Protein AF-A0A821I709-F1 (afdb_monomer)

Sequence (137 aa):
MVKLEQYADNNHQPVNKNKTEFIVYHKSIQVPKIRIVYQGQCIQQQKAFKYLGFHLDSKLSFRGMIDAQFIKLRKSYTILKYIHCAFPTYFTLKMRFFRTYTWPHLLLVFNHQSKSGTLLLQTLPQINLLYVPSVYH

Foldseek 3Di:
DPQVQVVCVVVVNDDDQVQFAFEAADPDPDDDDDFHDDPNDTHHYDQWDADPNAIQGSPSDSVVVLVVLVVQLVVLVVVLVVCCVVPVPCVVVSVVSCVPRRVVSVVVNVVVVVVVVPPPPDDDDDDDGDGDGDDDD

Secondary structure (DSSP, 8-state):
---HHHHHHHTT----TTT-EE----SSSSPP----EETTEEPEEPSEEEETTEEEETT--THHHHHHHHHHHHHHHHHHHHHHHH-SS-HHHHHHHIIIIIHHHHHHHHHHHHHHTTSSSS---S-----------

pLDDT: mean 72.81, std 19.42, range [28.28, 93.44]

Organism: NCBI:txid392032

Solvent-accessible surface area (backbone atoms only — not comparable to full-atom values): 8748 Å² total; per-residue (Å²): 132,85,59,59,52,60,54,26,63,77,65,73,44,87,76,57,67,93,68,44,69,44,69,68,77,54,91,62,94,69,79,83,87,74,86,48,61,49,96,90,40,72,47,50,75,45,67,60,50,79,54,98,91,39,66,47,37,34,66,76,45,60,58,69,56,49,53,55,38,51,55,49,42,51,54,39,48,53,52,50,51,50,48,43,70,77,40,73,84,49,57,69,58,54,52,50,49,40,59,71,60,34,43,63,50,49,52,57,52,52,60,51,56,65,52,62,74,72,64,82,80,81,84,86,82,77,91,79,85,84,85,74,86,74,86,77,134

Radius of gyration: 21.67 Å; Cα contacts (8 Å, |Δi|>4): 100; chains: 1; bounding box: 57×37×54 Å

Mean predicted aligned error: 13.7 Å

Structure (mmCIF, N/CA/C/O backbone):
data_AF-A0A821I709-F1
#
_entry.id   AF-A0A821I709-F1
#
loop_
_atom_site.group_PDB
_atom_site.id
_atom_site.type_symbol
_atom_site.label_atom_id
_atom_site.label_alt_id
_atom_site.label_comp_id
_atom_site.label_asym_id
_atom_site.label_entity_id
_atom_site.label_seq_id
_atom_site.pdbx_PDB_ins_code
_atom_site.Cartn_x
_atom_site.Cartn_y
_atom_site.Cartn_z
_atom_site.occupancy
_atom_site.B_iso_or_equiv
_atom_site.auth_seq_id
_atom_site.auth_comp_id
_atom_site.auth_asym_id
_atom_site.auth_atom_id
_atom_site.pdbx_PDB_model_num
ATOM 1 N N . MET A 1 1 ? -20.113 3.316 26.893 1.00 45.75 1 MET A N 1
ATOM 2 C CA . MET A 1 1 ? -20.121 2.134 26.000 1.00 45.75 1 MET A CA 1
ATOM 3 C C . MET A 1 1 ? -20.816 2.534 24.710 1.00 45.75 1 MET A C 1
ATOM 5 O O . MET A 1 1 ? -21.977 2.910 24.775 1.00 45.75 1 MET A O 1
ATOM 9 N N . VAL A 1 2 ? -20.119 2.523 23.573 1.00 52.66 2 VAL A N 1
ATOM 10 C CA . VAL A 1 2 ? -20.743 2.771 22.261 1.00 52.66 2 VAL A CA 1
ATOM 11 C C . VAL A 1 2 ? -21.396 1.462 21.823 1.00 52.66 2 VAL A C 1
ATOM 13 O O . VAL A 1 2 ? -20.699 0.464 21.645 1.00 52.66 2 VAL A O 1
ATOM 16 N N . LYS A 1 3 ? -22.727 1.425 21.738 1.00 68.81 3 LYS A N 1
ATOM 17 C CA . LYS A 1 3 ? -23.479 0.204 21.424 1.00 68.81 3 LYS A CA 1
ATOM 18 C C . LYS A 1 3 ? -23.638 0.069 19.909 1.00 68.81 3 LYS A C 1
ATOM 20 O O . LYS A 1 3 ? -24.665 0.437 19.353 1.00 68.81 3 LYS A O 1
ATOM 25 N N . LEU A 1 4 ? -22.600 -0.460 19.256 1.00 73.69 4 LEU A N 1
ATOM 26 C CA . LEU A 1 4 ? -22.622 -0.834 17.833 1.00 73.69 4 LEU A CA 1
ATOM 27 C C . LEU A 1 4 ? -23.848 -1.697 17.486 1.00 73.69 4 LEU A C 1
ATOM 29 O O . LEU A 1 4 ? -24.408 -1.560 16.409 1.00 73.69 4 LEU A O 1
ATOM 33 N N . GLU A 1 5 ? -24.276 -2.539 18.425 1.00 76.38 5 GLU A N 1
ATOM 34 C CA . GLU A 1 5 ? -25.466 -3.386 18.319 1.00 76.38 5 GLU A CA 1
ATOM 35 C C . GLU A 1 5 ? -26.745 -2.585 18.064 1.00 76.38 5 GLU A C 1
ATOM 37 O O . GLU A 1 5 ? -27.403 -2.790 17.053 1.00 76.38 5 GLU A O 1
ATOM 42 N N . GLN A 1 6 ? -27.015 -1.570 18.887 1.00 77.44 6 GLN A N 1
ATOM 43 C CA . GLN A 1 6 ? -28.186 -0.708 18.707 1.00 77.44 6 GLN A CA 1
ATOM 44 C C . GLN A 1 6 ? -28.148 0.042 17.374 1.00 77.44 6 GLN A C 1
ATOM 46 O O . GLN A 1 6 ? -29.175 0.211 16.729 1.00 77.44 6 GLN A O 1
ATOM 51 N N . TYR A 1 7 ? -26.966 0.493 16.947 1.00 80.12 7 TYR A N 1
ATOM 52 C CA . TYR A 1 7 ? -26.817 1.145 15.648 1.00 80.12 7 TYR A CA 1
ATOM 53 C C . TYR A 1 7 ? -27.101 0.178 14.491 1.00 80.12 7 TYR A C 1
ATOM 55 O O . TYR A 1 7 ? -27.823 0.538 13.565 1.00 80.12 7 TYR A O 1
ATOM 63 N N . ALA A 1 8 ? -26.550 -1.035 14.540 1.00 81.62 8 ALA A N 1
ATOM 64 C CA . ALA A 1 8 ? -26.744 -2.057 13.518 1.00 81.62 8 ALA A CA 1
ATOM 65 C C . ALA A 1 8 ? -28.221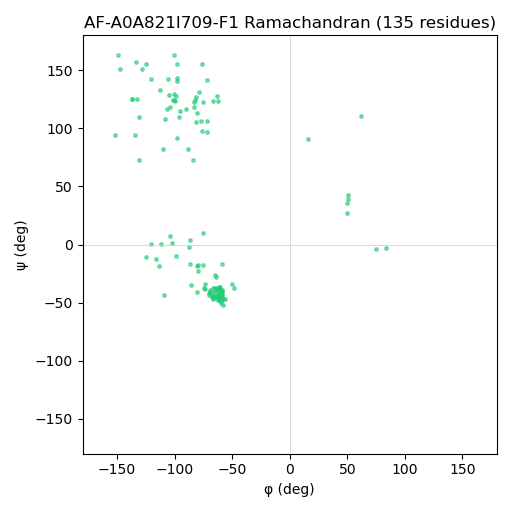 -2.454 13.385 1.00 81.62 8 ALA A C 1
ATOM 67 O O . ALA A 1 8 ? -28.742 -2.505 12.271 1.00 81.62 8 ALA A O 1
ATOM 68 N N . ASP A 1 9 ? -28.901 -2.660 14.515 1.00 81.44 9 ASP A N 1
ATOM 69 C CA . ASP A 1 9 ? -30.308 -3.057 14.548 1.00 81.44 9 ASP A CA 1
ATOM 70 C C . ASP A 1 9 ? -31.218 -1.936 14.028 1.00 81.44 9 ASP A C 1
ATOM 72 O O . ASP A 1 9 ? -32.063 -2.175 13.166 1.00 81.44 9 ASP A O 1
ATOM 76 N N . ASN A 1 10 ? -30.982 -0.692 14.466 1.00 84.62 10 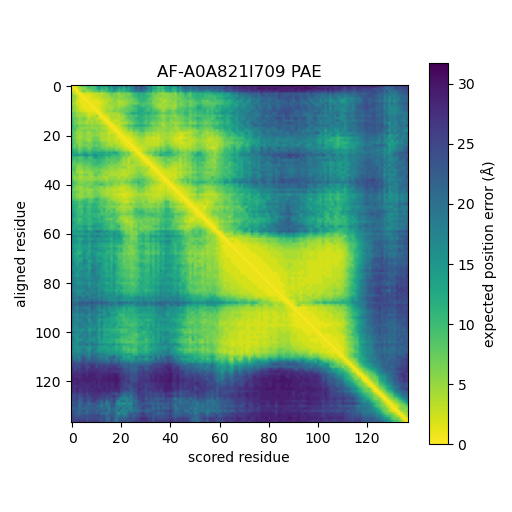ASN A N 1
ATOM 77 C CA . ASN A 1 10 ? -31.760 0.474 14.037 1.00 84.62 10 ASN A CA 1
ATOM 78 C C . ASN A 1 10 ? -31.599 0.798 12.545 1.00 84.62 10 ASN A C 1
ATOM 80 O O . ASN A 1 10 ? -32.479 1.421 11.959 1.00 84.62 10 ASN A O 1
ATOM 84 N N . ASN A 1 11 ? -30.473 0.414 11.936 1.00 83.88 11 ASN A N 1
ATOM 85 C CA . ASN A 1 11 ? -30.194 0.661 10.520 1.00 83.88 11 ASN A CA 1
ATOM 86 C C . ASN A 1 11 ? -30.352 -0.594 9.647 1.00 83.88 11 ASN A C 1
ATOM 88 O O . ASN A 1 11 ? -29.992 -0.553 8.473 1.00 83.88 11 ASN A O 1
ATOM 92 N N . HIS A 1 12 ? -30.862 -1.704 10.196 1.00 81.50 12 HIS A N 1
ATOM 93 C CA . HIS A 1 12 ? -30.988 -2.989 9.498 1.00 81.50 12 HIS A CA 1
ATOM 94 C C . HIS A 1 12 ? -29.680 -3.454 8.824 1.00 81.50 12 HIS A C 1
ATOM 96 O O . HIS A 1 12 ? -29.684 -4.001 7.721 1.00 81.50 12 HIS A O 1
ATOM 102 N N . GLN A 1 13 ? -28.545 -3.234 9.491 1.00 79.81 13 GLN A N 1
ATOM 103 C CA . GLN A 1 13 ? -27.207 -3.590 9.014 1.00 79.81 13 GLN A CA 1
ATOM 104 C C . GLN A 1 13 ? -26.636 -4.744 9.846 1.00 79.81 13 GLN A C 1
ATOM 106 O O . GLN A 1 13 ? -25.863 -4.506 10.777 1.00 79.81 13 GLN A O 1
ATOM 111 N N . PRO A 1 14 ? -26.988 -6.006 9.541 1.00 76.31 14 PRO A N 1
ATOM 112 C CA . PRO A 1 14 ? -26.467 -7.147 10.281 1.00 76.31 14 PRO A CA 1
ATOM 113 C C . PRO A 1 14 ? -24.941 -7.232 10.137 1.00 76.31 14 PRO A C 1
ATOM 115 O O . PRO A 1 14 ? -24.397 -7.313 9.034 1.00 76.31 14 PRO A O 1
ATOM 118 N N . VAL A 1 15 ? -24.234 -7.228 11.268 1.00 77.81 15 VAL A N 1
ATOM 119 C CA . VAL A 1 15 ? -22.768 -7.245 11.301 1.00 77.81 15 VAL A CA 1
ATOM 120 C C . VAL A 1 15 ? -22.275 -8.690 11.337 1.00 77.81 15 VAL A C 1
ATOM 122 O O . VAL A 1 15 ? -22.508 -9.424 12.298 1.00 77.81 15 VAL A O 1
ATOM 125 N N . ASN A 1 16 ? -21.543 -9.119 10.304 1.00 79.25 16 ASN A N 1
ATOM 126 C CA . ASN A 1 16 ? -20.898 -10.431 10.323 1.00 79.25 16 ASN A CA 1
ATOM 127 C C . ASN A 1 16 ? -19.649 -10.394 11.210 1.00 79.25 16 ASN A C 1
ATOM 129 O O . ASN A 1 16 ? -18.562 -10.015 10.774 1.00 79.25 16 ASN A O 1
ATOM 133 N N . LYS A 1 17 ? -19.809 -10.839 12.450 1.00 73.19 17 LYS A N 1
ATOM 134 C CA . LYS A 1 17 ? -18.776 -10.882 13.492 1.00 73.19 17 LYS A CA 1
ATOM 135 C C . LYS A 1 17 ? -17.426 -11.484 13.077 1.00 73.19 17 LYS A C 1
ATOM 137 O O . LYS A 1 17 ? -16.397 -10.956 13.473 1.00 73.19 17 LYS A O 1
ATOM 142 N N . ASN A 1 18 ? -17.408 -12.528 12.245 1.00 75.25 18 ASN A N 1
ATOM 143 C CA . ASN A 1 18 ? -16.163 -13.196 11.839 1.00 75.25 18 ASN A CA 1
ATOM 144 C C . ASN A 1 18 ? -15.413 -12.441 10.734 1.00 75.25 18 ASN A C 1
ATOM 146 O O . ASN A 1 18 ? -14.244 -12.710 10.485 1.00 75.25 18 ASN A O 1
ATOM 150 N N . LYS A 1 19 ? -16.103 -11.531 10.041 1.00 78.75 19 LYS A N 1
ATOM 151 C CA . LYS A 1 19 ? -15.555 -10.726 8.941 1.00 78.75 19 LYS A CA 1
ATOM 152 C C . LYS A 1 19 ? -15.438 -9.246 9.297 1.00 78.75 19 LYS A C 1
ATOM 154 O O . LYS A 1 19 ? -15.050 -8.447 8.449 1.00 78.75 19 LYS A O 1
ATOM 159 N N . THR A 1 20 ? -15.824 -8.876 10.516 1.00 79.50 20 THR A N 1
ATOM 160 C CA . THR A 1 20 ? -15.823 -7.488 10.963 1.00 79.50 20 THR A CA 1
ATOM 161 C C . THR A 1 20 ? -14.590 -7.245 11.805 1.00 79.50 20 THR A C 1
ATOM 163 O O . THR A 1 20 ? -14.357 -7.901 12.815 1.00 79.50 20 THR A O 1
ATOM 166 N N . GLU A 1 21 ? -13.822 -6.257 11.387 1.00 83.00 21 GLU A N 1
ATOM 167 C CA . GLU A 1 21 ? -12.667 -5.742 12.098 1.00 83.00 21 GLU A CA 1
ATOM 168 C C . GLU A 1 21 ? -12.881 -4.245 12.277 1.00 83.00 21 GLU A C 1
ATOM 170 O O . GLU A 1 21 ? -13.606 -3.615 11.502 1.00 83.00 21 GLU A O 1
ATOM 175 N N . PHE A 1 22 ? -12.256 -3.656 13.290 1.00 82.50 22 PHE A N 1
ATOM 176 C CA . PHE A 1 22 ? -12.280 -2.208 13.442 1.00 82.50 22 PHE A CA 1
ATOM 177 C C . PHE A 1 22 ? -10.876 -1.651 13.620 1.00 82.50 22 PHE A C 1
ATOM 179 O O . PHE A 1 22 ? -9.979 -2.294 14.167 1.00 82.50 22 PHE A O 1
ATOM 186 N N . ILE A 1 23 ? -10.710 -0.412 13.174 1.00 82.50 23 ILE A N 1
ATOM 187 C CA . ILE A 1 23 ? -9.497 0.369 13.358 1.00 82.50 23 ILE A CA 1
ATOM 188 C C . ILE A 1 23 ? -9.852 1.629 14.135 1.00 82.50 23 ILE A C 1
ATOM 190 O O . ILE A 1 23 ? -10.921 2.215 13.955 1.00 82.50 23 ILE A O 1
ATOM 194 N N . VAL A 1 24 ? -8.956 2.043 15.022 1.00 81.19 24 VAL A N 1
ATOM 195 C CA . VAL A 1 24 ? -9.114 3.289 15.771 1.00 81.19 24 VAL A CA 1
ATOM 196 C C . VAL A 1 24 ? -8.142 4.291 15.196 1.00 81.19 24 VAL A C 1
ATOM 198 O O . VAL A 1 24 ? -6.932 4.082 15.279 1.00 81.19 24 VAL A O 1
ATOM 201 N N . TYR A 1 25 ? -8.676 5.371 14.635 1.00 78.38 25 TYR A N 1
ATOM 202 C CA . TYR A 1 25 ? -7.847 6.467 14.168 1.00 78.38 25 TYR A CA 1
ATOM 203 C C . TYR A 1 25 ? -7.469 7.380 15.323 1.00 78.38 25 TYR A C 1
ATOM 205 O O . TYR A 1 25 ? -8.333 7.859 16.060 1.00 78.38 25 TYR A O 1
ATOM 213 N N . HIS A 1 26 ? -6.175 7.631 15.493 1.00 77.56 26 HIS A N 1
ATOM 214 C CA . HIS A 1 26 ? -5.676 8.472 16.574 1.00 77.56 26 HIS A CA 1
ATOM 215 C C . HIS A 1 26 ? -4.396 9.217 16.171 1.00 77.56 26 HIS A C 1
ATOM 217 O O . HIS A 1 26 ? -3.720 8.889 15.198 1.00 77.56 26 HIS A O 1
ATOM 223 N N . LYS A 1 27 ? -4.062 10.264 16.931 1.00 70.62 27 LYS A N 1
ATOM 224 C CA . LYS A 1 27 ? -2.803 11.012 16.764 1.00 70.62 27 LYS A CA 1
ATOM 225 C C . LYS A 1 27 ? -1.719 10.579 17.759 1.00 70.62 27 LYS A C 1
ATOM 227 O O . LYS A 1 27 ? -0.570 10.992 17.634 1.00 70.62 27 LYS A O 1
ATOM 232 N N . SER A 1 28 ? -2.079 9.761 18.746 1.00 72.31 28 SER A N 1
ATOM 233 C CA . SER A 1 28 ? -1.200 9.3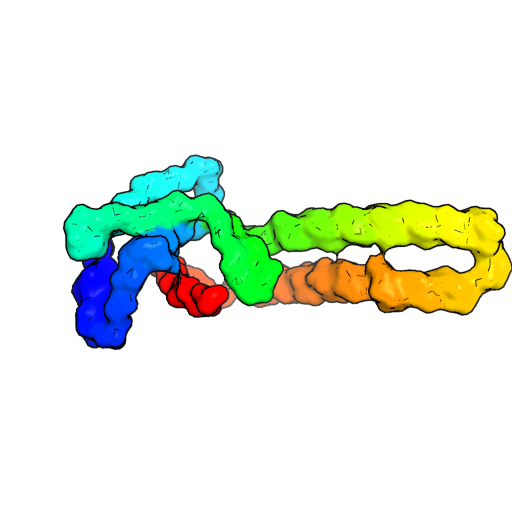65 19.846 1.00 72.31 28 SER A CA 1
ATOM 234 C C . SER A 1 28 ? -0.165 8.323 19.415 1.00 72.31 28 SER A C 1
ATOM 236 O O . SER A 1 28 ? -0.374 7.545 18.488 1.00 72.31 28 SER A O 1
ATOM 238 N N . ILE A 1 29 ? 0.967 8.264 20.121 1.00 70.19 29 ILE A N 1
ATOM 239 C CA . ILE A 1 29 ? 2.002 7.244 19.876 1.00 70.19 29 ILE A CA 1
ATOM 240 C C . ILE A 1 29 ? 1.481 5.847 20.246 1.00 70.19 29 ILE A C 1
ATOM 242 O O . ILE A 1 29 ? 1.740 4.876 19.538 1.00 70.19 29 ILE A O 1
ATOM 246 N N . GLN A 1 30 ? 0.695 5.749 21.321 1.00 76.31 30 GLN A N 1
ATOM 247 C CA . GLN A 1 30 ? 0.083 4.503 21.777 1.00 76.31 30 GLN A CA 1
ATOM 248 C C . GLN A 1 30 ? -1.378 4.423 21.338 1.00 76.31 30 GLN A C 1
ATOM 250 O O . GLN A 1 30 ? -2.144 5.367 21.525 1.00 76.31 30 GLN A O 1
ATOM 255 N N . VAL A 1 31 ? -1.751 3.299 20.723 1.00 75.88 31 VAL A N 1
ATOM 256 C CA . VAL A 1 31 ? -3.126 3.030 20.286 1.00 75.88 31 VAL A CA 1
ATOM 257 C C . VAL A 1 31 ? -3.985 2.681 21.500 1.00 75.88 31 VAL A C 1
ATOM 259 O O . VAL A 1 31 ? -3.642 1.724 22.200 1.00 75.88 31 VAL A O 1
ATOM 262 N N . PRO A 1 32 ? -5.089 3.407 21.769 1.00 78.38 32 PRO A N 1
ATOM 263 C CA . PRO A 1 32 ? -6.012 3.017 22.820 1.00 78.38 32 PRO A CA 1
ATOM 264 C C . PRO A 1 32 ? -6.610 1.657 22.458 1.00 78.38 32 PRO A C 1
ATOM 266 O O . PRO A 1 32 ? -7.110 1.454 21.347 1.00 78.38 32 PRO A O 1
ATOM 269 N N . LYS A 1 33 ? -6.533 0.715 23.398 1.00 79.56 33 LYS A N 1
ATOM 270 C CA . LYS A 1 33 ? -7.197 -0.580 23.270 1.00 79.56 33 LYS A CA 1
ATOM 271 C C . LYS A 1 33 ? -8.674 -0.369 23.564 1.00 79.56 33 LYS A C 1
ATOM 273 O O . LYS A 1 33 ? -9.048 -0.141 24.712 1.00 79.56 33 LYS A O 1
ATOM 278 N N . ILE A 1 34 ? -9.496 -0.406 22.524 1.00 82.50 34 ILE A N 1
ATOM 279 C CA . ILE A 1 34 ? -10.948 -0.305 22.659 1.00 82.50 34 ILE A CA 1
ATOM 280 C C . ILE A 1 34 ? -11.511 -1.720 22.615 1.00 82.50 34 ILE A C 1
ATOM 282 O O . ILE A 1 34 ? -11.046 -2.562 21.854 1.00 82.50 34 ILE A O 1
ATOM 286 N N . ARG A 1 35 ? -12.513 -1.998 23.448 1.00 80.81 35 ARG A N 1
ATOM 287 C CA . ARG A 1 35 ? -13.243 -3.263 23.410 1.00 80.81 35 ARG A CA 1
ATOM 288 C C . ARG A 1 35 ? -14.638 -3.000 22.863 1.00 80.81 35 ARG A C 1
ATOM 290 O O . ARG A 1 35 ? -15.459 -2.393 23.547 1.00 80.81 35 ARG A O 1
ATOM 297 N N . ILE A 1 36 ? -14.882 -3.433 21.631 1.00 80.25 36 ILE A N 1
ATOM 298 C CA . ILE A 1 36 ? -16.207 -3.386 21.008 1.00 80.25 36 ILE A CA 1
ATOM 299 C C . ILE A 1 36 ? -16.796 -4.787 21.092 1.00 80.25 36 ILE A C 1
ATOM 301 O O . ILE A 1 36 ? -16.169 -5.749 20.651 1.00 80.25 36 ILE A O 1
ATOM 305 N N . VAL A 1 37 ? -17.979 -4.896 21.691 1.00 78.31 37 VAL A N 1
ATOM 306 C CA . VAL A 1 37 ? -18.702 -6.160 21.842 1.00 78.31 37 VAL A CA 1
ATOM 307 C C . VAL A 1 37 ? -19.967 -6.096 20.995 1.00 78.31 37 VAL A C 1
ATOM 309 O O . VAL A 1 37 ? -20.688 -5.102 21.051 1.00 78.31 37 VAL A O 1
ATOM 312 N N . TYR A 1 38 ? -20.216 -7.147 20.221 1.00 76.44 38 TYR A N 1
ATOM 313 C CA . TYR A 1 38 ? -21.428 -7.343 19.431 1.00 76.44 38 TYR A CA 1
ATOM 314 C C . TYR A 1 38 ? -21.916 -8.774 19.672 1.00 76.44 38 TYR A C 1
ATOM 316 O O . TYR A 1 38 ? -21.122 -9.709 19.538 1.00 76.44 38 TYR A O 1
ATOM 324 N N . GLN A 1 39 ? -23.172 -8.952 20.100 1.00 76.56 39 GLN A N 1
ATOM 325 C CA . GLN A 1 39 ? -23.737 -10.266 20.450 1.00 76.56 39 GLN A CA 1
ATOM 326 C C . GLN A 1 39 ? -22.851 -11.079 21.422 1.00 76.56 39 GLN A C 1
ATOM 328 O O . GLN A 1 39 ? -22.597 -12.268 21.231 1.00 76.56 39 GLN A O 1
ATOM 333 N N . GLY A 1 40 ? -22.294 -10.418 22.442 1.00 74.69 40 GLY A N 1
ATOM 334 C CA . GLY A 1 40 ? -21.421 -11.047 23.444 1.00 74.69 40 GLY A CA 1
ATOM 335 C C . GLY A 1 40 ? -19.997 -11.389 22.976 1.00 74.69 40 GLY A C 1
ATOM 336 O O . GLY A 1 40 ? -19.178 -11.804 23.795 1.00 74.69 40 GLY A O 1
ATOM 337 N N . GLN A 1 41 ? -19.652 -11.174 21.702 1.00 74.50 41 GLN A N 1
ATOM 338 C CA . GLN A 1 41 ? -18.314 -11.435 21.161 1.00 74.50 41 GLN A CA 1
ATOM 339 C C . GLN A 1 41 ? -17.534 -10.140 20.914 1.00 74.50 41 GLN A C 1
ATOM 341 O O . GLN A 1 41 ? -18.092 -9.119 20.517 1.00 74.50 41 GLN A O 1
ATOM 346 N N . CYS A 1 42 ? -16.224 -10.172 21.175 1.00 79.56 42 CYS A N 1
ATOM 347 C CA . CYS A 1 42 ? -15.351 -9.021 20.968 1.00 79.56 42 CYS A CA 1
ATOM 348 C C . CYS A 1 42 ? -14.928 -8.940 19.501 1.00 79.56 42 CYS A C 1
ATOM 350 O O . CYS A 1 42 ? -14.333 -9.882 18.984 1.00 79.56 42 CYS A O 1
ATOM 352 N N . ILE A 1 43 ? -15.179 -7.801 18.863 1.00 84.06 43 ILE A N 1
ATOM 353 C CA . ILE A 1 43 ? -14.651 -7.510 17.529 1.00 84.06 43 ILE A CA 1
ATOM 354 C C . ILE A 1 43 ? -13.145 -7.256 17.659 1.00 84.06 43 ILE A C 1
ATOM 356 O O . ILE A 1 43 ? -12.693 -6.665 18.645 1.00 84.06 43 ILE A O 1
ATOM 360 N N . GLN A 1 44 ? -12.354 -7.722 16.692 1.00 82.56 44 GLN A N 1
ATOM 361 C CA . GLN A 1 44 ? -10.903 -7.565 16.717 1.00 82.56 44 GLN A CA 1
ATOM 362 C C . GLN A 1 44 ? -10.485 -6.152 16.285 1.00 82.56 44 GLN A C 1
ATOM 364 O O . GLN A 1 44 ? -10.920 -5.644 15.250 1.00 82.56 44 GLN A O 1
ATOM 369 N N . GLN A 1 45 ? -9.609 -5.530 17.081 1.00 85.38 45 GLN A N 1
ATOM 370 C CA . GLN A 1 45 ? -8.959 -4.269 16.731 1.00 85.38 45 GLN A CA 1
ATOM 371 C C . GLN A 1 45 ? -7.738 -4.549 15.851 1.00 85.38 45 GLN A C 1
ATOM 373 O O . GLN A 1 45 ? -6.783 -5.180 16.309 1.00 85.38 45 GLN A O 1
ATOM 378 N N . GLN A 1 46 ? -7.739 -4.044 14.620 1.00 83.62 46 GLN A N 1
ATOM 379 C CA . GLN A 1 46 ? -6.596 -4.131 13.712 1.00 83.62 46 GLN A CA 1
ATOM 380 C C . GLN A 1 46 ? -5.773 -2.843 13.727 1.00 83.62 46 GLN A C 1
ATOM 382 O O . GLN A 1 46 ? -6.263 -1.761 14.058 1.00 83.62 46 GLN A O 1
ATOM 387 N N . LYS A 1 47 ? -4.491 -2.963 13.371 1.00 76.56 47 LYS A N 1
ATOM 388 C CA . LYS A 1 47 ? -3.588 -1.807 13.235 1.00 76.56 47 LYS A CA 1
ATOM 389 C C . LYS A 1 47 ? -3.668 -1.167 11.855 1.00 76.56 47 LYS A C 1
ATOM 391 O O . LYS A 1 47 ? -3.566 0.045 11.759 1.00 76.56 47 LYS A O 1
ATOM 396 N N . ALA A 1 48 ? -3.871 -1.975 10.820 1.00 75.88 48 ALA A N 1
ATOM 397 C CA . ALA A 1 48 ? -4.020 -1.530 9.445 1.00 75.88 48 ALA A CA 1
ATOM 398 C C . ALA A 1 48 ? -4.973 -2.471 8.704 1.00 75.88 48 ALA A C 1
ATOM 400 O O . ALA A 1 48 ? -5.026 -3.659 9.020 1.00 75.88 48 ALA A O 1
ATOM 401 N N . PHE A 1 49 ? -5.682 -1.960 7.701 1.00 78.06 49 PHE A N 1
ATOM 402 C CA . PHE A 1 49 ? -6.514 -2.773 6.813 1.00 78.06 49 PHE A CA 1
ATOM 403 C C . PHE A 1 49 ? -6.277 -2.404 5.352 1.00 78.06 49 PHE A C 1
ATOM 405 O O . PHE A 1 49 ? -5.803 -1.311 5.025 1.00 78.06 49 PHE A O 1
ATOM 412 N N . LYS A 1 50 ? -6.583 -3.350 4.462 1.00 73.88 50 LYS A N 1
ATOM 413 C CA . LYS A 1 50 ? -6.508 -3.147 3.018 1.00 73.88 50 LYS A CA 1
ATOM 414 C C . LYS A 1 50 ? -7.905 -2.861 2.482 1.00 73.88 50 LYS A C 1
ATOM 416 O O . LYS A 1 50 ? -8.797 -3.686 2.635 1.00 73.88 50 LYS A O 1
ATOM 421 N N . TYR A 1 51 ? -8.081 -1.730 1.812 1.00 71.44 51 TYR A N 1
ATOM 422 C CA . TYR A 1 51 ? -9.351 -1.350 1.205 1.00 71.44 51 TYR A CA 1
ATOM 423 C C . TYR A 1 51 ? -9.145 -0.781 -0.189 1.00 71.44 51 TYR A C 1
ATOM 425 O O . TYR A 1 51 ? -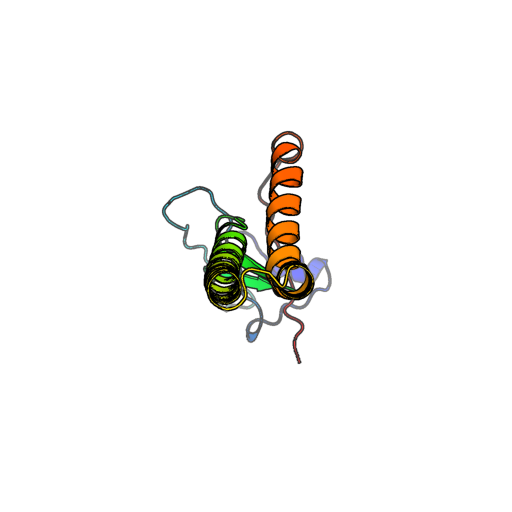8.355 0.140 -0.372 1.00 71.44 51 TYR A O 1
ATOM 433 N N . LEU A 1 52 ? -9.827 -1.363 -1.180 1.00 74.31 52 LEU A N 1
ATOM 434 C CA . LEU A 1 52 ? -9.734 -0.972 -2.595 1.00 74.31 52 LEU A CA 1
ATOM 435 C C . LEU A 1 52 ? -8.283 -0.866 -3.108 1.00 74.31 52 LEU A C 1
ATOM 437 O O . LEU A 1 52 ? -7.943 0.008 -3.897 1.00 74.31 52 LEU A O 1
ATOM 441 N N . GLY A 1 53 ? -7.401 -1.748 -2.624 1.00 68.31 53 GLY A N 1
ATOM 442 C CA . GLY A 1 53 ? -5.975 -1.746 -2.976 1.00 68.31 53 GLY A CA 1
ATOM 443 C C . GLY A 1 53 ? -5.098 -0.785 -2.164 1.00 68.31 53 GLY A C 1
ATOM 444 O O . GLY A 1 53 ? -3.878 -0.812 -2.325 1.00 68.31 53 GLY A O 1
ATOM 445 N N . PHE A 1 54 ? -5.676 0.003 -1.257 1.00 67.44 54 PHE A N 1
ATOM 446 C CA . PHE A 1 54 ? -4.966 0.920 -0.369 1.00 67.44 54 PHE A CA 1
ATOM 447 C C . PHE A 1 54 ? -4.751 0.310 1.012 1.00 67.44 54 PHE A C 1
ATOM 449 O O . PHE A 1 54 ? -5.622 -0.377 1.535 1.00 67.44 54 PHE A O 1
ATOM 456 N N . HIS A 1 55 ? -3.596 0.588 1.615 1.00 72.69 55 HIS A N 1
ATOM 457 C CA . HIS A 1 55 ? -3.327 0.256 3.011 1.00 72.69 55 HIS A CA 1
ATOM 458 C C . HIS A 1 55 ? -3.632 1.475 3.877 1.00 72.69 55 HIS A C 1
ATOM 460 O O . HIS A 1 55 ? -2.970 2.506 3.749 1.00 72.69 55 HIS A O 1
ATOM 466 N N . LEU A 1 56 ? -4.642 1.347 4.733 1.00 72.75 56 LEU A N 1
ATOM 467 C CA . LEU A 1 56 ? -5.049 2.373 5.681 1.00 72.75 56 LEU A CA 1
ATOM 468 C C . LEU A 1 56 ? -4.554 1.969 7.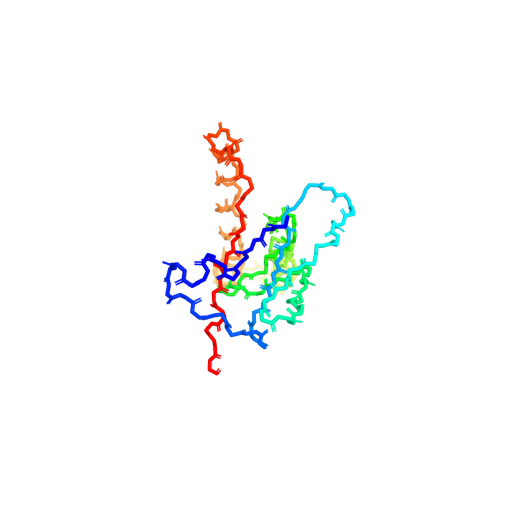068 1.00 72.75 56 LEU A C 1
ATOM 470 O O . LEU A 1 56 ? -4.907 0.907 7.577 1.00 72.75 56 LEU A O 1
ATOM 474 N N . ASP A 1 57 ? -3.698 2.809 7.641 1.00 74.56 57 ASP A N 1
ATOM 475 C CA . ASP A 1 57 ? -3.117 2.634 8.975 1.00 74.56 57 ASP A CA 1
ATOM 476 C C . ASP A 1 57 ? -3.850 3.518 9.998 1.00 74.56 57 ASP A C 1
ATOM 478 O O . ASP A 1 57 ? -4.526 4.483 9.628 1.00 74.56 57 ASP A O 1
ATOM 482 N N . SER A 1 58 ? -3.682 3.238 11.291 1.00 70.69 58 SER A N 1
ATOM 483 C CA . SER A 1 58 ? -4.357 3.937 12.396 1.00 70.69 58 SER A CA 1
ATOM 484 C C . SER A 1 58 ? -4.084 5.445 12.448 1.00 70.69 58 SER A C 1
ATOM 486 O O . SER A 1 58 ? -4.826 6.203 13.065 1.00 70.69 58 SER A O 1
ATOM 488 N N . LYS A 1 59 ? -3.049 5.923 11.756 1.00 70.88 59 LYS A N 1
ATOM 489 C CA . LYS A 1 59 ? -2.739 7.355 11.630 1.00 70.88 59 LYS A CA 1
ATOM 490 C C . LYS A 1 59 ? -3.464 8.047 10.472 1.00 70.88 59 LYS A C 1
ATOM 492 O O . LYS A 1 59 ? -3.172 9.209 10.201 1.00 70.88 59 LYS A O 1
ATOM 497 N N . LEU A 1 60 ? -4.346 7.335 9.756 1.00 68.19 60 LEU A N 1
ATOM 498 C CA . LEU A 1 60 ? -5.003 7.786 8.518 1.00 68.19 60 LEU A CA 1
ATOM 499 C C . LEU A 1 60 ? -3.991 8.345 7.498 1.00 68.19 60 LEU A C 1
ATOM 501 O O . LEU A 1 60 ? -4.287 9.239 6.707 1.00 68.19 60 LEU A O 1
ATOM 505 N N . SER A 1 61 ? -2.748 7.863 7.564 1.00 67.25 61 SER A N 1
ATOM 506 C CA . SER A 1 61 ? -1.647 8.414 6.791 1.00 67.25 61 SER A CA 1
ATOM 507 C C . SER A 1 61 ? -1.423 7.569 5.550 1.00 67.25 61 SER A C 1
ATOM 509 O O . SER A 1 61 ? -1.149 6.375 5.651 1.00 67.25 61 SER A O 1
ATOM 511 N N . PHE A 1 62 ? -1.399 8.208 4.387 1.00 69.38 62 PHE A N 1
ATOM 512 C CA . PHE A 1 62 ? -0.975 7.577 3.135 1.00 69.38 62 PHE A CA 1
ATOM 513 C C . PHE A 1 62 ? 0.546 7.403 3.037 1.00 69.38 62 PHE A C 1
ATOM 515 O O . PHE A 1 62 ? 1.067 7.057 1.979 1.00 69.38 62 PHE A O 1
ATOM 522 N N . ARG A 1 63 ? 1.279 7.629 4.133 1.00 74.31 63 ARG A N 1
ATOM 523 C CA . ARG A 1 63 ? 2.739 7.557 4.164 1.00 74.31 63 ARG A CA 1
ATOM 524 C C . ARG A 1 63 ? 3.250 6.197 3.698 1.00 74.31 63 ARG A C 1
ATOM 526 O O . ARG A 1 63 ? 4.077 6.161 2.802 1.00 74.31 63 ARG A O 1
ATOM 533 N N . GLY A 1 64 ? 2.672 5.100 4.192 1.00 73.25 64 GLY A N 1
ATOM 534 C CA . GLY A 1 64 ? 3.046 3.755 3.740 1.00 73.25 64 GLY A CA 1
ATOM 535 C C . GLY A 1 64 ? 2.810 3.532 2.241 1.00 73.25 64 GLY A C 1
ATOM 536 O O . GLY A 1 64 ? 3.622 2.900 1.569 1.00 73.25 64 GLY A O 1
ATOM 537 N N . MET A 1 65 ? 1.739 4.107 1.682 1.00 76.62 65 MET A N 1
ATOM 538 C CA . MET A 1 65 ? 1.487 4.065 0.240 1.00 76.62 65 MET A CA 1
ATOM 539 C C . MET A 1 65 ? 2.541 4.865 -0.532 1.00 76.62 65 MET A C 1
ATOM 541 O O . MET A 1 65 ? 3.073 4.369 -1.523 1.00 76.62 65 MET A O 1
ATOM 545 N N . ILE A 1 66 ? 2.849 6.082 -0.083 1.00 81.50 66 ILE A N 1
ATOM 546 C CA . ILE A 1 66 ? 3.855 6.958 -0.692 1.00 81.50 66 ILE A CA 1
ATOM 547 C C . ILE A 1 66 ? 5.237 6.293 -0.648 1.00 81.50 66 ILE A C 1
ATOM 549 O O . ILE A 1 66 ? 5.900 6.197 -1.679 1.00 81.50 66 ILE A O 1
ATOM 553 N N . ASP A 1 67 ? 5.630 5.753 0.505 1.00 84.31 67 ASP A N 1
ATOM 554 C CA . ASP A 1 67 ? 6.894 5.040 0.700 1.00 84.31 67 ASP A CA 1
ATOM 555 C C . ASP A 1 67 ? 6.995 3.831 -0.245 1.00 84.31 67 ASP A C 1
ATOM 557 O O . ASP A 1 67 ? 8.020 3.625 -0.901 1.00 84.31 67 ASP A O 1
ATOM 561 N N . ALA A 1 68 ? 5.906 3.074 -0.416 1.00 84.94 68 ALA A N 1
ATOM 562 C CA . ALA A 1 68 ? 5.856 1.970 -1.370 1.00 84.94 68 ALA A CA 1
ATOM 563 C C . ALA A 1 68 ? 6.044 2.432 -2.828 1.00 84.94 68 ALA A C 1
ATOM 565 O O . ALA A 1 68 ? 6.710 1.743 -3.606 1.00 84.94 68 ALA A O 1
ATOM 566 N N . GLN A 1 69 ? 5.500 3.594 -3.216 1.00 88.19 69 GLN A N 1
ATOM 567 C CA . GLN A 1 69 ? 5.750 4.163 -4.547 1.00 88.19 69 GLN A CA 1
ATOM 568 C C . GLN A 1 69 ? 7.198 4.638 -4.697 1.00 88.19 69 GLN A C 1
ATOM 570 O O . GLN A 1 69 ? 7.805 4.391 -5.737 1.00 88.19 69 GLN A O 1
ATOM 575 N N . PHE A 1 70 ? 7.795 5.236 -3.662 1.00 88.88 70 PHE A N 1
ATOM 576 C CA . PHE A 1 70 ? 9.207 5.632 -3.684 1.00 88.88 70 PHE A CA 1
ATOM 577 C C . PHE A 1 70 ? 10.151 4.441 -3.863 1.00 88.88 70 PHE A C 1
ATOM 579 O O . PHE A 1 70 ? 11.115 4.535 -4.622 1.00 88.88 70 PHE A O 1
ATOM 586 N N . ILE A 1 71 ? 9.860 3.295 -3.242 1.00 91.81 71 ILE A N 1
ATOM 587 C CA . ILE A 1 71 ? 10.633 2.062 -3.458 1.00 91.81 71 ILE A CA 1
ATOM 588 C C . ILE A 1 71 ? 10.571 1.633 -4.933 1.00 91.81 71 ILE A C 1
ATOM 590 O O . ILE A 1 71 ? 11.597 1.273 -5.515 1.00 91.81 71 ILE A O 1
ATOM 594 N N . LYS A 1 72 ? 9.387 1.694 -5.558 1.00 91.00 72 LYS A N 1
ATOM 595 C CA . LYS A 1 72 ? 9.212 1.364 -6.984 1.00 91.00 72 LYS A CA 1
ATOM 596 C C . LYS A 1 72 ? 9.944 2.353 -7.890 1.00 91.00 72 LYS A C 1
ATOM 598 O O . LYS A 1 72 ? 10.661 1.921 -8.788 1.00 91.00 72 LYS A O 1
ATOM 603 N N . LEU A 1 73 ? 9.842 3.650 -7.599 1.00 91.94 73 LEU A N 1
ATOM 604 C CA . LEU A 1 73 ? 10.563 4.712 -8.308 1.00 91.94 73 LEU A CA 1
ATOM 605 C C . LEU A 1 73 ? 12.078 4.547 -8.212 1.00 91.94 73 LEU A C 1
ATOM 607 O O . LEU A 1 73 ? 12.785 4.726 -9.198 1.00 91.94 73 LEU A O 1
ATOM 611 N N . ARG A 1 74 ? 12.597 4.166 -7.042 1.00 92.50 74 ARG A N 1
ATOM 612 C CA . ARG A 1 74 ? 14.030 3.920 -6.867 1.00 9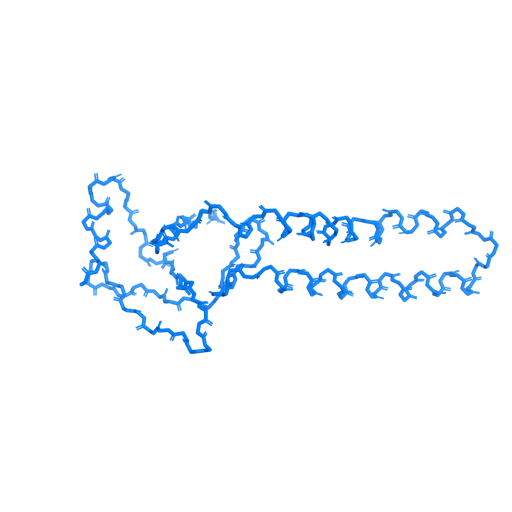2.50 74 ARG A CA 1
ATOM 613 C C . ARG A 1 74 ? 14.499 2.757 -7.738 1.00 92.50 74 ARG A C 1
ATOM 615 O O . ARG A 1 74 ? 15.523 2.877 -8.402 1.00 92.50 74 ARG A O 1
ATOM 622 N N . LYS A 1 75 ? 13.736 1.659 -7.777 1.00 93.19 75 LYS A N 1
ATOM 623 C CA . LYS A 1 75 ? 14.033 0.508 -8.646 1.00 93.19 75 LYS A CA 1
ATOM 624 C C . LYS A 1 75 ? 13.990 0.892 -10.126 1.00 93.19 75 LYS A C 1
ATOM 626 O O . LYS A 1 75 ? 14.927 0.572 -10.855 1.00 93.19 75 LYS A O 1
ATOM 631 N N . SER A 1 76 ? 12.950 1.603 -10.567 1.00 92.25 76 SER A N 1
ATOM 632 C CA . SER A 1 76 ? 12.843 2.037 -11.964 1.00 92.25 76 SER A CA 1
ATOM 633 C C . SER A 1 76 ? 13.960 3.013 -12.340 1.00 92.25 76 SER A C 1
ATOM 635 O O . SER A 1 76 ? 14.536 2.893 -13.417 1.00 92.25 76 SER A O 1
ATOM 637 N N . TYR A 1 77 ? 14.347 3.915 -11.435 1.00 92.25 77 TYR A N 1
ATOM 638 C CA . TYR A 1 77 ? 15.481 4.815 -11.628 1.00 92.25 77 TYR A CA 1
ATOM 639 C C . TYR A 1 77 ? 16.808 4.064 -11.779 1.00 92.25 77 TYR A C 1
ATOM 641 O O . TYR A 1 77 ? 17.581 4.382 -12.680 1.00 92.25 77 TYR A O 1
ATOM 649 N N . THR A 1 78 ? 17.073 3.042 -10.958 1.00 93.44 78 THR A N 1
ATOM 650 C CA . THR A 1 78 ? 18.280 2.210 -11.100 1.00 93.44 78 THR A CA 1
ATOM 651 C C . THR A 1 78 ? 18.347 1.549 -12.477 1.00 93.44 78 THR A C 1
ATOM 653 O O . THR A 1 78 ? 19.399 1.576 -13.115 1.00 93.44 78 THR A O 1
ATOM 656 N N . ILE A 1 79 ? 17.225 1.018 -12.969 1.00 91.69 79 ILE A N 1
ATOM 657 C CA . ILE A 1 79 ? 17.148 0.416 -14.307 1.00 91.69 79 ILE A CA 1
ATOM 658 C C . ILE A 1 79 ? 17.346 1.481 -15.390 1.00 91.69 79 ILE A C 1
ATOM 660 O O . ILE A 1 79 ? 18.122 1.277 -16.319 1.00 91.69 79 ILE A O 1
ATOM 664 N N . LEU A 1 80 ? 16.705 2.645 -15.262 1.00 90.94 80 LEU A N 1
ATOM 665 C CA . LEU A 1 80 ? 16.870 3.744 -16.212 1.00 90.94 80 LEU A CA 1
ATOM 666 C C . LEU A 1 80 ? 18.321 4.242 -16.259 1.00 90.94 80 LEU A C 1
ATOM 668 O O . LEU A 1 80 ? 18.828 4.524 -17.341 1.00 90.94 80 LEU A O 1
ATOM 672 N N . LYS A 1 81 ? 19.005 4.304 -15.110 1.00 92.44 81 LYS A N 1
ATOM 673 C CA . LYS A 1 81 ? 20.434 4.630 -15.023 1.00 92.44 81 LYS A CA 1
ATOM 674 C C . LYS A 1 81 ? 21.274 3.591 -15.763 1.00 92.44 81 LYS A C 1
ATOM 676 O O . LYS A 1 81 ? 22.137 3.968 -16.547 1.00 92.44 81 LYS A O 1
ATOM 681 N N . TYR A 1 82 ? 20.989 2.304 -15.568 1.00 92.12 82 TYR A N 1
ATOM 682 C CA . TYR A 1 82 ? 21.660 1.231 -16.300 1.00 92.12 82 TYR A CA 1
ATOM 683 C C . TYR A 1 82 ? 21.449 1.355 -17.818 1.00 92.12 82 TYR A C 1
ATOM 685 O O . TYR A 1 82 ? 22.421 1.369 -18.567 1.00 92.12 82 TYR A O 1
ATOM 693 N N . ILE A 1 83 ? 20.204 1.547 -18.271 1.00 89.06 83 ILE A N 1
ATOM 694 C CA . ILE A 1 83 ? 19.878 1.770 -19.690 1.00 89.06 83 ILE A CA 1
ATOM 695 C C . ILE A 1 83 ? 20.599 3.010 -20.222 1.00 89.06 83 ILE A C 1
ATOM 697 O O . ILE A 1 83 ? 21.089 3.005 -21.346 1.00 89.06 83 ILE A O 1
ATOM 701 N N . HIS A 1 84 ? 20.679 4.080 -19.430 1.00 90.25 84 HIS A N 1
ATOM 702 C CA . HIS A 1 84 ? 21.378 5.295 -19.826 1.00 90.25 84 HIS A CA 1
ATOM 703 C C . HIS A 1 84 ? 22.871 5.050 -20.061 1.00 90.25 84 HIS A C 1
ATOM 705 O O . HIS A 1 84 ? 23.390 5.538 -21.062 1.00 90.25 84 HIS A O 1
ATOM 711 N N . CYS A 1 85 ? 23.524 4.288 -19.179 1.00 90.94 85 CYS A N 1
ATOM 712 C CA . CYS A 1 85 ? 24.934 3.924 -19.305 1.00 90.94 85 CYS A CA 1
ATOM 713 C C . CYS A 1 85 ? 25.189 2.939 -20.456 1.00 90.94 85 CYS A C 1
ATOM 715 O O . CYS A 1 85 ? 26.151 3.116 -21.192 1.00 90.94 85 CYS A O 1
ATOM 717 N N . ALA A 1 86 ? 24.331 1.930 -20.633 1.00 92.00 86 ALA A N 1
ATOM 718 C CA . ALA A 1 86 ? 24.483 0.923 -21.686 1.00 92.00 86 ALA A CA 1
ATOM 719 C C . ALA A 1 86 ? 24.137 1.466 -23.086 1.00 92.00 86 ALA A C 1
ATOM 721 O O . ALA A 1 86 ? 24.750 1.082 -24.076 1.00 92.00 86 ALA A O 1
ATOM 722 N N . PHE A 1 87 ? 23.165 2.378 -23.172 1.00 90.69 87 PHE A N 1
ATOM 723 C CA . PHE A 1 87 ? 22.633 2.914 -24.426 1.00 90.69 87 PHE A CA 1
ATOM 724 C C . PHE A 1 87 ? 22.569 4.454 -24.381 1.00 90.69 87 PHE A C 1
ATOM 726 O O . PHE A 1 87 ? 21.482 5.038 -24.280 1.00 90.69 87 PHE A O 1
ATOM 733 N N . PRO A 1 88 ? 23.710 5.163 -24.447 1.00 84.94 88 PRO A N 1
ATOM 734 C CA . PRO A 1 88 ? 23.770 6.615 -24.253 1.00 84.94 88 PRO A CA 1
ATOM 735 C C . PRO A 1 88 ? 22.964 7.407 -25.297 1.00 84.94 88 PRO A C 1
ATOM 737 O O . PRO A 1 88 ? 22.260 8.351 -24.934 1.00 84.94 88 PRO A O 1
ATOM 740 N N . THR A 1 89 ? 22.968 6.979 -26.556 1.00 90.75 89 THR A N 1
ATOM 741 C CA . THR A 1 89 ? 22.333 7.680 -27.687 1.00 90.75 89 THR A CA 1
ATOM 742 C C . THR A 1 89 ? 20.849 7.352 -27.892 1.00 90.75 89 THR A C 1
ATOM 744 O O . THR A 1 89 ? 20.134 8.114 -28.539 1.00 90.75 89 THR A O 1
ATOM 747 N N . TYR A 1 90 ? 20.330 6.268 -27.306 1.00 89.00 90 TYR A N 1
ATOM 748 C CA . TYR A 1 90 ? 18.959 5.801 -27.554 1.00 89.00 90 TYR A CA 1
ATOM 749 C C . TYR A 1 90 ? 17.918 6.516 -26.677 1.00 89.00 90 TYR A C 1
ATOM 751 O O . TYR A 1 90 ? 17.347 5.946 -25.744 1.00 89.00 90 TYR A O 1
ATOM 759 N N . PHE A 1 91 ? 17.642 7.784 -26.990 1.00 90.12 91 PHE A N 1
ATOM 760 C CA . PHE A 1 91 ? 16.681 8.616 -26.255 1.00 90.12 91 PHE A CA 1
ATOM 761 C C . PHE A 1 91 ? 15.254 8.040 -26.252 1.00 90.12 91 PHE A C 1
ATOM 763 O O . PHE A 1 91 ? 14.602 8.002 -25.208 1.00 90.12 91 PHE A O 1
ATOM 770 N N . THR A 1 92 ? 14.781 7.516 -27.387 1.00 90.50 92 THR A N 1
ATOM 771 C CA . THR A 1 92 ? 13.426 6.952 -27.522 1.00 90.50 92 THR A CA 1
ATOM 772 C C . THR A 1 92 ? 13.176 5.796 -26.555 1.00 90.50 92 THR A C 1
ATOM 774 O O . THR A 1 92 ? 12.096 5.700 -25.971 1.00 90.50 92 THR A O 1
ATOM 777 N N . LEU A 1 93 ? 14.182 4.941 -26.336 1.00 88.50 93 LEU A N 1
ATOM 778 C CA . LEU A 1 93 ? 14.103 3.829 -25.388 1.00 88.50 93 LEU A CA 1
ATOM 779 C C . LEU A 1 93 ? 13.997 4.337 -23.944 1.00 88.50 93 LEU A C 1
ATOM 781 O O . LEU A 1 93 ? 13.132 3.883 -23.196 1.00 88.50 93 LEU A O 1
ATOM 785 N N . LYS A 1 94 ? 14.819 5.329 -23.577 1.00 88.75 94 LYS A N 1
ATOM 786 C CA . LYS A 1 94 ? 14.793 5.971 -22.251 1.00 88.75 94 LYS A CA 1
ATOM 787 C C . LYS A 1 94 ? 13.433 6.606 -21.973 1.00 88.75 94 LYS A C 1
ATOM 789 O O . LYS A 1 94 ? 12.861 6.397 -20.906 1.00 88.75 94 LYS A O 1
ATOM 794 N N . MET A 1 95 ? 12.885 7.321 -22.956 1.00 90.19 95 MET A N 1
ATOM 795 C CA . MET A 1 95 ? 11.572 7.955 -22.845 1.00 90.19 95 MET A CA 1
ATOM 796 C C . MET A 1 95 ? 10.432 6.944 -22.757 1.00 90.19 95 MET A C 1
ATOM 798 O O . MET A 1 95 ? 9.528 7.132 -21.944 1.00 90.19 95 MET A O 1
ATOM 802 N N . ARG A 1 96 ? 10.469 5.864 -23.547 1.00 90.94 96 ARG A N 1
ATOM 803 C CA . ARG A 1 96 ? 9.485 4.778 -23.439 1.00 90.94 96 ARG A CA 1
ATOM 804 C C . ARG A 1 96 ? 9.524 4.150 -22.052 1.00 90.94 96 ARG A C 1
ATOM 806 O O . ARG A 1 96 ? 8.486 4.103 -21.405 1.00 90.94 96 ARG A O 1
ATOM 813 N N . PHE A 1 97 ? 10.709 3.776 -21.569 1.00 92.00 97 PHE A N 1
ATOM 814 C CA . PHE A 1 97 ? 10.876 3.199 -20.236 1.00 92.00 97 PHE A CA 1
ATOM 815 C C . PHE A 1 97 ? 10.366 4.136 -19.134 1.00 92.00 97 PHE A C 1
ATOM 817 O O . PHE A 1 97 ? 9.617 3.720 -18.251 1.00 92.00 97 PHE A O 1
ATOM 824 N N . PHE A 1 98 ? 10.742 5.416 -19.195 1.00 91.38 98 PHE A N 1
ATOM 825 C CA . PHE A 1 98 ? 10.296 6.410 -18.224 1.00 91.38 98 PHE A CA 1
ATOM 826 C C . PHE A 1 98 ? 8.767 6.526 -18.201 1.00 91.38 98 PHE A C 1
ATOM 828 O O . PHE A 1 98 ? 8.165 6.488 -17.128 1.00 91.38 98 PHE A O 1
ATOM 835 N N . ARG A 1 99 ? 8.129 6.620 -19.374 1.00 90.88 99 ARG A N 1
ATOM 836 C CA . ARG A 1 99 ? 6.669 6.746 -19.490 1.00 90.88 99 ARG A CA 1
ATOM 837 C C . ARG A 1 99 ? 5.925 5.514 -18.980 1.00 90.88 99 ARG A C 1
ATOM 839 O O . ARG A 1 99 ? 4.878 5.673 -18.365 1.00 90.88 99 ARG A O 1
ATOM 846 N N . THR A 1 100 ? 6.444 4.312 -19.211 1.00 90.81 100 THR A N 1
ATOM 847 C CA . THR A 1 100 ? 5.767 3.073 -18.803 1.00 90.81 100 THR A CA 1
ATOM 848 C C . THR A 1 100 ? 5.980 2.740 -17.330 1.00 90.81 100 THR A C 1
ATOM 850 O O . THR A 1 100 ? 5.037 2.326 -16.665 1.00 90.81 100 THR A O 1
ATOM 853 N N . TYR A 1 101 ? 7.195 2.927 -16.803 1.00 89.44 101 TYR A N 1
ATOM 854 C CA . TYR A 1 101 ? 7.576 2.386 -15.491 1.00 89.44 101 TYR A CA 1
ATOM 855 C C . TYR A 1 101 ? 7.851 3.431 -14.415 1.00 89.44 101 TYR A C 1
ATOM 857 O O . TYR A 1 101 ? 7.845 3.087 -13.239 1.00 89.44 101 TYR A O 1
ATOM 865 N N . THR A 1 102 ? 8.102 4.690 -14.769 1.00 89.12 102 THR A N 1
ATOM 866 C CA . THR A 1 102 ? 8.432 5.739 -13.786 1.00 89.12 102 THR A CA 1
ATOM 867 C C . THR A 1 102 ? 7.292 6.743 -13.645 1.00 89.12 102 THR A C 1
ATOM 869 O O . THR A 1 102 ? 6.903 7.090 -12.530 1.00 89.12 102 THR A O 1
ATOM 872 N N . TRP A 1 103 ? 6.701 7.165 -14.764 1.00 89.69 103 TRP A N 1
ATOM 873 C CA . TRP A 1 103 ? 5.654 8.186 -14.796 1.00 89.69 103 TRP A CA 1
ATOM 874 C C . TRP A 1 103 ? 4.396 7.850 -13.972 1.00 89.69 103 TRP A C 1
ATOM 876 O O . TRP A 1 103 ? 3.972 8.714 -13.201 1.00 89.69 103 TRP A O 1
ATOM 886 N N . PRO A 1 104 ? 3.821 6.628 -14.021 1.00 88.50 104 PRO A N 1
ATOM 887 C CA . PRO A 1 104 ? 2.611 6.315 -13.252 1.00 88.50 104 PRO A CA 1
ATOM 888 C C . PRO A 1 104 ? 2.814 6.447 -11.737 1.00 88.50 104 PRO A C 1
ATOM 890 O O . PRO A 1 104 ? 1.931 6.914 -11.017 1.00 88.50 104 PRO A O 1
ATOM 893 N N . HIS A 1 105 ? 4.000 6.075 -11.248 1.00 87.69 105 HIS A N 1
ATOM 894 C CA . HIS A 1 105 ? 4.344 6.179 -9.831 1.00 87.69 105 HIS A CA 1
ATOM 895 C C . HIS A 1 105 ? 4.597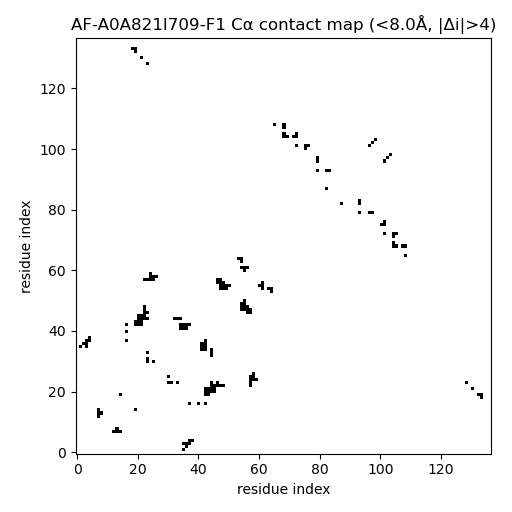 7.631 -9.409 1.00 87.69 105 HIS A C 1
ATOM 897 O O . HIS A 1 105 ? 4.159 8.026 -8.331 1.00 87.69 105 HIS A O 1
ATOM 903 N N . LEU A 1 106 ? 5.237 8.442 -10.262 1.00 86.88 106 LEU A N 1
ATOM 904 C CA . LEU A 1 106 ? 5.402 9.879 -10.013 1.00 86.88 106 LEU A CA 1
ATOM 905 C C . LEU A 1 106 ? 4.048 10.586 -9.925 1.00 86.88 106 LEU A C 1
ATOM 907 O O . LEU A 1 106 ? 3.799 11.317 -8.970 1.00 86.88 106 LEU A O 1
ATOM 911 N N . LEU A 1 107 ? 3.154 10.329 -10.880 1.00 86.75 107 LEU A N 1
ATOM 912 C CA . LEU A 1 107 ? 1.831 10.948 -10.932 1.00 86.75 107 LEU A CA 1
ATOM 913 C C . LEU A 1 107 ? 1.003 10.643 -9.673 1.00 86.75 107 LEU A C 1
ATOM 915 O O . LEU A 1 107 ? 0.347 11.532 -9.131 1.00 86.75 107 LEU A O 1
ATOM 919 N N . LEU A 1 108 ? 1.089 9.415 -9.155 1.00 83.12 108 LEU A N 1
ATOM 920 C CA . LEU A 1 108 ? 0.460 9.026 -7.889 1.00 83.12 108 LEU A CA 1
ATOM 921 C C . LEU A 1 108 ? 0.995 9.815 -6.684 1.00 83.12 108 LEU A C 1
ATOM 923 O O . LEU A 1 108 ? 0.212 10.232 -5.831 1.00 83.12 108 LEU A O 1
ATOM 927 N N . VAL A 1 109 ? 2.309 10.043 -6.614 1.00 82.75 109 VAL A N 1
ATOM 928 C CA . VAL A 1 109 ? 2.935 10.809 -5.523 1.00 82.75 109 VAL A CA 1
ATOM 929 C C . VAL A 1 109 ? 2.576 12.299 -5.618 1.00 82.75 109 VAL A C 1
ATOM 931 O O . VAL A 1 109 ? 2.203 12.905 -4.612 1.00 82.75 109 VAL A O 1
ATOM 934 N N . PHE A 1 110 ? 2.618 12.890 -6.817 1.00 79.19 110 PHE A N 1
ATOM 935 C CA . PHE A 1 110 ? 2.322 14.313 -7.024 1.00 79.19 110 PHE A CA 1
ATOM 936 C C . PHE A 1 110 ? 0.845 14.665 -6.804 1.00 79.19 110 PHE A C 1
ATOM 938 O O . PHE A 1 110 ? 0.541 15.660 -6.145 1.00 79.19 110 PHE A O 1
ATOM 945 N N . ASN A 1 111 ? -0.083 13.823 -7.266 1.00 72.19 111 ASN A N 1
ATOM 946 C CA . ASN A 1 111 ? -1.515 14.043 -7.041 1.00 72.19 111 ASN A CA 1
ATOM 947 C C . ASN A 1 111 ? -1.893 13.991 -5.552 1.00 72.19 111 ASN A C 1
ATOM 949 O O . ASN A 1 111 ? -2.847 14.646 -5.131 1.00 72.19 111 ASN A O 1
ATOM 953 N N . HIS A 1 112 ? -1.140 13.249 -4.735 1.00 60.97 112 HIS A N 1
ATOM 954 C CA . HIS A 1 112 ? -1.345 13.217 -3.290 1.00 60.97 112 HIS A CA 1
ATOM 955 C C . HIS A 1 112 ? -0.836 14.494 -2.592 1.00 60.97 112 HIS A C 1
ATOM 957 O O . HIS A 1 112 ? -1.464 14.989 -1.653 1.00 60.97 112 HIS A O 1
ATOM 963 N N . GLN A 1 113 ? 0.291 15.048 -3.049 1.00 53.22 113 GLN A N 1
ATOM 964 C CA . GLN A 1 113 ? 0.868 16.288 -2.510 1.00 53.22 113 GLN A CA 1
ATOM 965 C C . GLN A 1 113 ? -0.045 17.498 -2.765 1.00 53.22 113 GLN A C 1
ATOM 967 O O . GLN A 1 113 ? -0.268 18.293 -1.857 1.00 53.22 113 GLN A O 1
ATOM 972 N N . SER A 1 114 ? -0.661 17.580 -3.951 1.00 43.31 114 SER A N 1
ATOM 973 C CA . SER A 1 114 ? -1.592 18.664 -4.300 1.00 43.31 114 SER A CA 1
ATOM 974 C C . SER A 1 114 ? -2.853 18.679 -3.422 1.00 43.31 114 SER A C 1
ATOM 976 O O . SER A 1 114 ? -3.284 19.742 -2.987 1.00 43.31 114 SER A O 1
ATOM 978 N N . LYS A 1 115 ? -3.408 17.511 -3.067 1.00 47.69 115 LYS A N 1
ATOM 979 C CA . LYS A 1 115 ? -4.619 17.425 -2.224 1.00 47.69 115 LYS A CA 1
ATOM 980 C C . LYS A 1 115 ? -4.349 17.605 -0.728 1.00 47.69 115 LYS A C 1
ATOM 982 O O . LYS A 1 115 ? -5.243 18.001 0.015 1.00 47.69 115 LYS A O 1
ATOM 987 N N . SER A 1 116 ? -3.118 17.352 -0.286 1.00 43.97 116 SER A N 1
ATOM 988 C CA . SER A 1 116 ? -2.714 17.521 1.117 1.00 43.97 116 SER A CA 1
ATOM 989 C C . SER A 1 116 ? -2.528 18.998 1.508 1.00 43.97 116 SER A C 1
ATOM 991 O O . SER A 1 116 ? -2.575 19.314 2.693 1.00 43.97 116 SER A O 1
ATOM 993 N N . GLY A 1 117 ? -2.377 19.904 0.531 1.00 31.30 117 GLY A N 1
ATOM 994 C CA . GLY A 1 117 ? -2.301 21.355 0.751 1.00 31.30 117 GLY A CA 1
ATOM 995 C C . GLY A 1 117 ? -3.653 22.054 0.950 1.00 31.30 117 GLY A C 1
ATOM 996 O O . GLY A 1 117 ? -3.683 23.153 1.492 1.00 31.30 117 GLY A O 1
ATOM 997 N N . THR A 1 118 ? -4.772 21.434 0.556 1.00 32.28 118 THR A N 1
ATOM 998 C CA . THR A 1 118 ? -6.094 22.103 0.533 1.00 32.28 118 THR A CA 1
ATOM 999 C C . THR A 1 118 ? -7.117 21.493 1.500 1.00 32.28 118 THR A C 1
ATOM 1001 O O . THR A 1 118 ? -8.139 22.109 1.773 1.00 32.28 118 THR A O 1
ATOM 1004 N N . LEU A 1 119 ? -6.861 20.309 2.071 1.00 32.69 119 LEU A N 1
ATOM 1005 C CA . LEU A 1 119 ? -7.844 19.592 2.904 1.00 32.69 119 LEU A CA 1
ATOM 1006 C C . LEU A 1 119 ? -7.620 19.689 4.423 1.00 32.69 119 LEU A C 1
ATOM 1008 O O . LEU A 1 119 ? -8.393 19.110 5.183 1.00 32.69 119 LEU A O 1
ATOM 1012 N N . LEU A 1 120 ? -6.604 20.418 4.899 1.00 32.03 120 LEU A N 1
ATOM 1013 C CA . LEU A 1 120 ? -6.302 20.481 6.338 1.00 32.03 120 LEU A CA 1
ATOM 1014 C C . LEU A 1 120 ? -7.058 21.562 7.129 1.00 32.03 120 LEU A C 1
ATOM 1016 O O . LEU A 1 120 ? -6.894 21.605 8.345 1.00 32.03 120 LEU A O 1
ATOM 1020 N N . LEU A 1 121 ? -7.894 22.399 6.499 1.00 29.39 121 LEU A N 1
ATOM 1021 C CA . LEU A 1 121 ? -8.473 23.564 7.188 1.00 29.39 121 LEU A CA 1
ATOM 1022 C C . LEU A 1 121 ? -9.998 23.657 7.287 1.00 29.39 121 LEU A C 1
ATOM 1024 O O . LEU A 1 121 ? -10.451 24.622 7.891 1.00 29.39 121 LEU A O 1
ATOM 1028 N N . GLN A 1 122 ? -10.807 22.716 6.777 1.00 31.27 122 GLN A N 1
ATOM 1029 C CA . GLN A 1 122 ? -12.261 22.977 6.747 1.00 31.27 122 GLN A CA 1
ATOM 1030 C C . GLN A 1 122 ? -13.240 21.996 7.386 1.00 31.27 122 GLN A C 1
ATOM 1032 O O . GLN A 1 122 ? -14.364 22.423 7.614 1.00 31.27 122 GLN A O 1
ATOM 1037 N N . THR A 1 123 ? -12.896 20.780 7.811 1.00 35.44 123 THR A N 1
ATOM 1038 C CA . THR A 1 123 ? -13.916 19.954 8.496 1.00 35.44 123 THR A CA 1
ATOM 1039 C C . THR A 1 123 ? -13.327 18.960 9.491 1.00 35.44 123 THR A C 1
ATOM 1041 O O . THR A 1 123 ? -13.003 17.829 9.136 1.00 35.44 123 THR A O 1
ATOM 1044 N N . LEU A 1 124 ? -13.247 19.352 10.762 1.00 30.16 124 LEU A N 1
ATOM 1045 C CA . LEU A 1 124 ? -13.246 18.401 11.875 1.00 30.16 124 LEU A CA 1
ATOM 1046 C C . LEU A 1 124 ? -14.200 18.882 12.976 1.00 30.16 124 LEU A C 1
ATOM 1048 O O . LEU A 1 124 ? -13.775 19.578 13.896 1.00 30.16 124 LEU A O 1
ATOM 1052 N N . PRO A 1 125 ? -15.453 18.407 12.964 1.00 32.62 125 PRO A N 1
ATOM 1053 C CA . PRO A 1 125 ? -16.115 17.992 14.178 1.00 32.62 125 PRO A CA 1
ATOM 1054 C C . PRO A 1 125 ? -16.162 16.456 14.242 1.00 32.62 125 PRO A C 1
ATOM 1056 O O . PRO A 1 125 ? -16.584 15.787 13.308 1.00 32.62 125 PRO A O 1
ATOM 1059 N N . GLN A 1 126 ? -15.703 15.949 15.388 1.00 32.19 126 GLN A N 1
ATOM 1060 C CA . GLN A 1 126 ? -16.098 14.704 16.060 1.00 32.19 126 GLN A CA 1
ATOM 1061 C C . GLN A 1 126 ? -15.883 13.352 15.339 1.00 32.19 126 GLN A C 1
ATOM 1063 O O . GLN A 1 126 ? -16.553 12.993 14.385 1.00 32.19 126 GLN A O 1
ATOM 1068 N N . ILE A 1 127 ? -14.932 12.585 15.895 1.00 37.09 127 ILE A N 1
ATOM 1069 C CA . ILE A 1 127 ? -14.823 11.111 15.956 1.00 37.09 127 ILE A CA 1
ATOM 1070 C C . ILE A 1 127 ? -15.738 10.355 14.971 1.00 37.09 127 ILE A C 1
ATOM 1072 O O . ILE A 1 127 ? -16.848 9.959 15.316 1.00 37.09 127 ILE A O 1
ATOM 1076 N N . ASN A 1 128 ? -15.226 10.074 13.771 1.00 31.73 128 ASN A N 1
ATOM 1077 C CA . ASN A 1 128 ? -15.886 9.197 12.806 1.00 31.73 128 ASN A CA 1
ATOM 1078 C C . ASN A 1 128 ? -15.330 7.770 12.920 1.00 31.73 128 ASN A C 1
ATOM 1080 O O . ASN A 1 128 ? -14.184 7.498 12.554 1.00 31.73 128 ASN A O 1
ATOM 1084 N N . LEU A 1 129 ? -16.155 6.853 13.432 1.00 33.69 129 LEU A N 1
ATOM 1085 C CA . LEU A 1 129 ? -15.983 5.409 13.267 1.00 33.69 129 LEU A CA 1
ATOM 1086 C C . LEU A 1 129 ? -16.312 5.067 11.807 1.00 33.69 129 LEU A C 1
ATOM 1088 O O . LEU A 1 129 ? -17.473 5.093 11.412 1.00 33.69 129 LEU A O 1
ATOM 1092 N N . LEU A 1 130 ? -15.300 4.774 10.990 1.00 36.00 130 LEU A N 1
ATOM 1093 C CA . LEU A 1 130 ? -15.520 4.290 9.626 1.00 36.00 130 LEU A CA 1
ATOM 1094 C C . LEU A 1 130 ? -15.818 2.786 9.663 1.00 36.00 130 LEU A C 1
ATOM 1096 O O . LEU A 1 130 ? -14.917 1.974 9.869 1.00 36.00 130 LEU A O 1
ATOM 1100 N N . TYR A 1 131 ? -17.090 2.437 9.469 1.00 36.75 131 TYR A N 1
ATOM 1101 C CA . TYR A 1 131 ? -17.553 1.080 9.184 1.00 36.75 131 TYR A CA 1
ATOM 1102 C C . TYR A 1 131 ? -17.406 0.813 7.683 1.00 36.75 131 TYR A C 1
ATOM 1104 O O . TYR A 1 131 ? -17.947 1.552 6.862 1.00 36.75 131 TYR A O 1
ATOM 1112 N N . VAL A 1 132 ? -16.660 -0.228 7.318 1.00 41.88 132 VAL A N 1
ATOM 1113 C CA . VAL A 1 132 ? -16.504 -0.660 5.927 1.00 41.88 132 VAL A CA 1
ATOM 1114 C C . VAL A 1 132 ? -16.759 -2.166 5.875 1.00 41.88 132 VAL A C 1
ATOM 1116 O O . VAL A 1 132 ? -15.944 -2.927 6.401 1.00 41.88 132 VAL A O 1
ATOM 1119 N N . PRO A 1 133 ? -17.876 -2.628 5.285 1.00 28.28 133 PRO A N 1
ATOM 1120 C CA . PRO A 1 133 ? -18.136 -4.053 5.148 1.00 28.28 133 PRO A CA 1
ATOM 1121 C C . PRO A 1 133 ? -17.107 -4.672 4.194 1.00 28.28 133 PRO A C 1
ATOM 1123 O O . PRO A 1 133 ? -16.949 -4.241 3.051 1.00 28.28 133 PRO A O 1
ATOM 1126 N N . SER A 1 134 ? -16.385 -5.686 4.673 1.00 32.03 134 SER A N 1
ATOM 1127 C CA . SER A 1 134 ? -15.4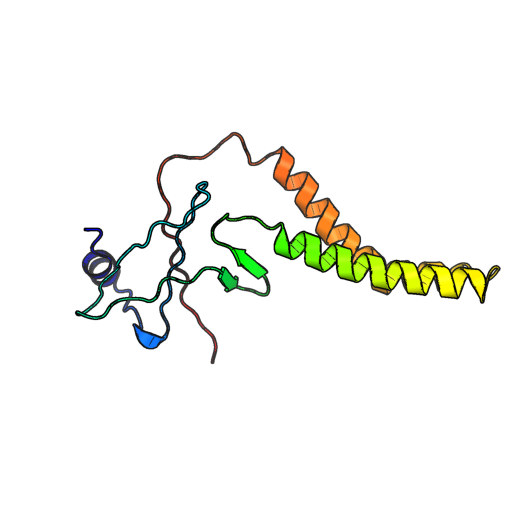73 -6.480 3.849 1.00 32.03 134 SER A CA 1
ATOM 1128 C C . SER A 1 134 ? -16.288 -7.365 2.904 1.00 32.03 134 SER A C 1
ATOM 1130 O O . SER A 1 134 ? -16.779 -8.428 3.290 1.00 32.03 134 SER A O 1
ATOM 1132 N N . VAL A 1 135 ? -16.472 -6.903 1.666 1.00 37.84 135 VAL A N 1
ATOM 1133 C CA . VAL A 1 135 ? -17.024 -7.700 0.566 1.00 37.84 135 VAL A CA 1
ATOM 1134 C C . VAL A 1 135 ? -15.856 -8.228 -0.258 1.00 37.84 135 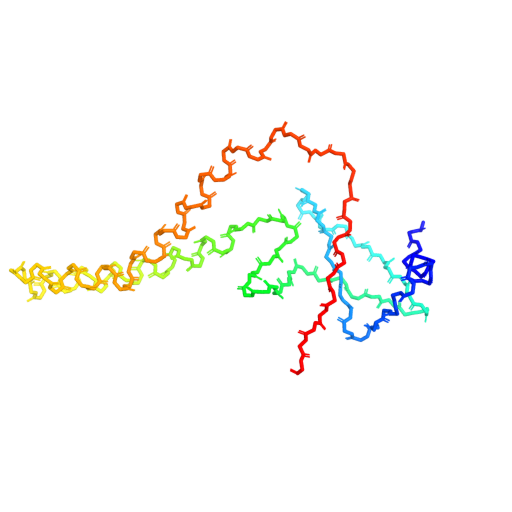VAL A C 1
ATOM 1136 O O . VAL A 1 135 ? -15.395 -7.562 -1.178 1.00 37.84 135 VAL A O 1
ATOM 1139 N N . TYR A 1 136 ? -15.375 -9.422 0.082 1.00 33.91 136 TYR A N 1
ATOM 1140 C CA . TYR A 1 136 ? -14.622 -10.262 -0.847 1.00 33.91 136 TYR A CA 1
ATOM 1141 C C . TYR A 1 136 ? -15.103 -11.712 -0.708 1.00 33.91 136 TYR A C 1
ATOM 1143 O O . TYR A 1 136 ? -15.203 -12.243 0.406 1.00 33.91 136 TYR A O 1
ATOM 1151 N N . HIS A 1 137 ? -15.495 -12.263 -1.860 1.00 35.38 137 HIS A N 1
ATOM 1152 C CA . HIS A 1 137 ? -15.761 -13.675 -2.120 1.00 35.38 137 HIS A CA 1
ATOM 1153 C C . HIS A 1 137 ? -14.469 -14.488 -2.065 1.00 35.38 137 HIS A C 1
ATOM 1155 O O . HIS A 1 137 ? -13.413 -13.925 -2.439 1.00 35.38 137 HIS A O 1
#

Nearest PDB structures (foldseek):
  2js5-assembly1_B  TM=6.990E-01  e=3.331E+00  Methylococcus capsulatus
  6z1u-assembly1_M  TM=6.666E-01  e=9.012E+00  Bos taurus